Protein AF-A0A1B9MMT2-F1 (afdb_monomer_lite)

Sequence (146 aa):
MIKRFAYLIFINLLCLSFTSKADEITLESIPSTEGAGLICRKNKIEINIYGETYRGKITVIKNSNRYQVISNAEYYNVPIYYHDENIKSEVVFTVTKRYFIQNKKVVSAISSDPIDKEKAEEELSLISIALKEAHENKKCLSWNIQ

Radius of gyration: 20.59 Å; chains: 1; bounding box: 44×67×52 Å

Secondary structure (DSSP, 8-state):
--TTHHHHHHHHHHTT----PPEEEEESSS--SSEEEEEE-SSEEEEEEE-SSEEEEEEEEE-SSSEEEEEEEEEESS-TT-B-SS-B--EEEEEEEEEEEETTEEEEES---HHHHHHHHHHHHHHHHHHHHHHHTT--TT----

Foldseek 3Di:
DPVPVVVVVVVVVCVVDDPPQWFKDWDPPDDAQVTWMWTHDLFKIWIWGDHQFKTKIWMWGDDDQKIKIKIKMFGWPGGQCDDDPVDDTDGPDMDIWIFIAGPLATPDTPDPDPVNRVVVNVVSVVVVSNCVVCVVVVHNVSDDRD

Structure (mmCIF, N/CA/C/O backbone):
data_AF-A0A1B9MMT2-F1
#
_entry.id   AF-A0A1B9MMT2-F1
#
loop_
_atom_site.group_PDB
_atom_site.id
_atom_site.type_symbol
_atom_site.label_atom_id
_atom_site.label_alt_id
_atom_site.label_comp_id
_atom_site.label_asym_id
_atom_site.label_entity_id
_atom_site.label_seq_id
_atom_site.pdbx_PDB_ins_code
_atom_site.Cartn_x
_atom_site.Cartn_y
_atom_site.Cartn_z
_atom_site.occupancy
_atom_site.B_iso_or_equiv
_atom_site.auth_seq_id
_atom_site.auth_comp_id
_atom_site.auth_asym_id
_atom_si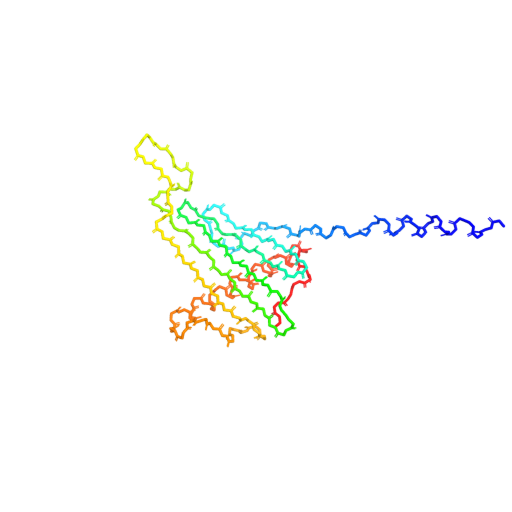te.auth_atom_id
_atom_site.pdbx_PDB_model_num
ATOM 1 N N . MET A 1 1 ? -29.290 46.914 22.574 1.00 44.19 1 MET A N 1
ATOM 2 C CA . MET A 1 1 ? -28.267 47.065 21.512 1.00 44.19 1 MET A CA 1
ATOM 3 C C . MET A 1 1 ? -27.160 45.992 21.532 1.00 44.19 1 MET A C 1
ATOM 5 O O . MET A 1 1 ? -26.263 46.066 20.713 1.00 44.19 1 MET A O 1
ATOM 9 N N . ILE A 1 2 ? -27.232 44.959 22.392 1.00 49.94 2 ILE A N 1
ATOM 10 C CA . ILE A 1 2 ? -26.156 43.951 22.566 1.00 49.94 2 ILE A CA 1
ATOM 11 C C . ILE A 1 2 ? -26.389 42.656 21.753 1.00 49.94 2 ILE A C 1
ATOM 13 O O . ILE A 1 2 ? -25.451 41.937 21.429 1.00 49.94 2 ILE A O 1
ATOM 17 N N . LYS A 1 3 ? -27.629 42.377 21.321 1.00 44.16 3 LYS A N 1
ATOM 18 C CA . LYS A 1 3 ? -27.978 41.115 20.635 1.00 44.16 3 LYS A CA 1
ATOM 19 C C . LYS A 1 3 ? -27.410 40.957 19.213 1.00 44.16 3 LYS A C 1
ATOM 21 O O . LYS A 1 3 ? -27.391 39.845 18.705 1.00 44.16 3 LYS A O 1
ATOM 26 N N . ARG A 1 4 ? -26.951 42.036 18.565 1.00 45.72 4 ARG A N 1
ATOM 27 C CA . ARG A 1 4 ? -26.455 41.990 17.173 1.00 45.72 4 ARG A CA 1
ATOM 28 C C . ARG A 1 4 ? -24.958 41.675 17.053 1.00 45.72 4 ARG A C 1
ATOM 30 O O . ARG A 1 4 ? -24.551 41.131 16.036 1.00 45.72 4 ARG A O 1
ATOM 37 N N . PHE A 1 5 ? -24.162 41.942 18.092 1.00 47.41 5 PHE A N 1
ATOM 38 C CA . PHE A 1 5 ? -22.718 41.668 18.076 1.00 47.41 5 PH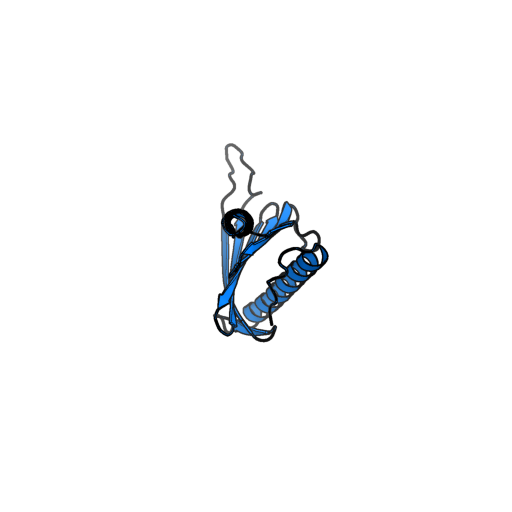E A CA 1
ATOM 39 C C . PHE A 1 5 ? -22.388 40.183 18.278 1.00 47.41 5 PHE A C 1
ATOM 41 O O . PHE A 1 5 ? -21.499 39.659 17.613 1.00 47.41 5 PHE A O 1
ATOM 48 N N . ALA A 1 6 ? -23.149 39.475 19.118 1.00 49.47 6 ALA A N 1
ATOM 49 C CA . ALA A 1 6 ? -22.940 38.040 19.342 1.00 49.47 6 ALA A CA 1
ATOM 50 C C . ALA A 1 6 ? -23.184 37.194 18.073 1.00 49.47 6 ALA A C 1
ATOM 52 O O . ALA A 1 6 ? -22.532 36.172 17.872 1.00 49.47 6 ALA A O 1
ATOM 53 N N . TYR A 1 7 ? -24.080 37.646 17.189 1.00 47.53 7 TYR A N 1
ATOM 54 C CA . TYR A 1 7 ? -24.431 36.938 15.955 1.00 47.53 7 TYR A CA 1
ATOM 55 C C . TYR A 1 7 ? -23.294 36.960 14.916 1.00 47.53 7 TYR A C 1
ATOM 57 O O . TYR A 1 7 ? -23.074 35.981 14.208 1.00 47.53 7 TYR A O 1
ATOM 65 N N . LEU A 1 8 ? -22.520 38.050 14.862 1.00 45.69 8 LEU A N 1
ATOM 66 C CA . LEU A 1 8 ? -21.408 38.215 13.915 1.00 45.69 8 LEU A CA 1
ATOM 67 C C . LEU A 1 8 ? -20.158 37.402 14.295 1.00 45.69 8 LEU A C 1
ATOM 69 O O . LEU A 1 8 ? -19.398 37.001 13.414 1.00 45.69 8 LEU A O 1
ATOM 73 N N . ILE A 1 9 ? -19.964 37.111 15.586 1.00 51.50 9 ILE A N 1
ATOM 74 C CA . ILE A 1 9 ? -18.870 36.246 16.061 1.00 51.50 9 ILE A CA 1
ATOM 75 C C . ILE A 1 9 ? -19.175 34.775 15.743 1.00 51.50 9 ILE A C 1
ATOM 77 O O . ILE A 1 9 ? -18.291 34.043 15.302 1.00 51.50 9 ILE A O 1
ATOM 81 N N . PHE A 1 10 ? -20.438 34.354 15.879 1.00 46.62 10 PHE A N 1
ATOM 82 C CA . PHE A 1 10 ? -20.851 32.984 15.557 1.00 46.62 10 PHE A CA 1
ATOM 83 C C . PHE A 1 10 ? -20.722 32.656 14.062 1.00 46.62 10 PHE A C 1
ATOM 85 O O . PHE A 1 10 ? -20.299 31.556 13.717 1.00 46.62 10 PHE A O 1
ATOM 92 N N . ILE A 1 11 ? -21.014 33.612 13.174 1.00 51.62 11 ILE A N 1
ATOM 93 C CA . ILE A 1 11 ? -20.879 33.410 11.721 1.00 51.62 11 ILE A CA 1
ATOM 94 C C . ILE A 1 11 ? -19.403 33.283 11.305 1.00 51.62 11 ILE A C 1
ATOM 96 O O . ILE A 1 11 ? -19.083 32.461 10.451 1.00 51.62 11 ILE A O 1
ATOM 100 N N . ASN A 1 12 ? -18.487 34.017 11.947 1.00 40.44 12 ASN A N 1
ATOM 101 C CA . ASN A 1 12 ? -17.054 33.906 11.647 1.00 40.44 12 ASN A CA 1
ATOM 102 C C . ASN A 1 12 ? -16.423 32.597 12.150 1.00 40.44 12 ASN A C 1
ATOM 104 O O . ASN A 1 12 ? -15.529 32.072 11.490 1.00 40.44 12 ASN A O 1
ATOM 108 N N . LEU A 1 13 ? -16.905 32.022 13.260 1.00 48.31 13 LEU A N 1
ATOM 109 C CA . LEU A 1 13 ? -16.442 30.700 13.706 1.00 48.31 13 LEU A CA 1
ATOM 110 C C . LEU A 1 13 ? -16.958 29.554 12.821 1.00 48.31 13 LEU A C 1
ATOM 112 O O . LEU A 1 13 ? -16.304 28.518 12.719 1.00 48.31 13 LEU A O 1
ATOM 116 N N . LEU A 1 14 ? -18.110 29.734 12.169 1.00 44.94 14 LEU A N 1
ATOM 117 C CA . LEU A 1 14 ? -18.712 28.723 11.298 1.00 44.94 14 LEU A CA 1
ATOM 118 C C . LEU A 1 14 ? -18.072 28.653 9.905 1.00 44.94 14 LEU A C 1
ATOM 120 O O . LEU A 1 14 ? -18.170 27.608 9.282 1.00 44.94 14 LEU A O 1
ATOM 124 N N . CYS A 1 15 ? -17.364 29.686 9.435 1.00 43.12 15 CYS A N 1
ATOM 125 C CA . CYS A 1 15 ? -16.722 29.685 8.110 1.00 43.12 15 CYS A CA 1
ATOM 126 C C . CYS A 1 15 ? -15.350 28.982 8.043 1.00 43.12 15 CYS A C 1
ATOM 128 O O . CYS A 1 15 ? -14.790 28.849 6.958 1.00 43.12 15 CYS A O 1
ATOM 130 N N . LEU A 1 16 ? -14.813 28.478 9.161 1.00 42.41 16 LEU A N 1
ATOM 131 C CA . LEU A 1 16 ? -13.644 27.577 9.158 1.00 42.41 16 LEU A CA 1
ATOM 132 C C . LEU A 1 16 ? -14.031 26.114 8.848 1.00 42.41 16 LEU A C 1
ATOM 134 O O . LEU A 1 16 ? -13.200 25.205 8.894 1.00 42.41 16 LEU A O 1
ATOM 138 N N . SER A 1 17 ? -15.304 25.875 8.522 1.00 39.66 17 SER A N 1
ATOM 139 C CA . SER A 1 17 ? -15.875 24.567 8.241 1.00 39.66 17 SER A CA 1
ATOM 140 C C . SER A 1 17 ? -15.408 23.979 6.902 1.00 39.66 17 SER A C 1
ATOM 142 O O . SER A 1 17 ? -15.938 24.285 5.838 1.00 39.66 17 SER A O 1
ATOM 144 N N . PHE A 1 18 ? -14.497 23.014 7.013 1.00 48.12 18 PHE A N 1
ATOM 145 C CA . PHE A 1 18 ? -14.578 21.726 6.320 1.00 48.12 18 PHE A CA 1
ATOM 146 C C . PHE A 1 18 ? -14.490 21.712 4.784 1.00 48.12 18 PHE A C 1
ATOM 148 O O . PHE A 1 18 ? -15.301 21.078 4.113 1.00 48.12 18 PHE A O 1
ATOM 155 N N . THR A 1 19 ? -13.378 22.179 4.224 1.00 43.50 19 THR A N 1
ATOM 156 C CA . THR A 1 19 ? -12.716 21.320 3.230 1.00 43.50 19 THR A CA 1
ATOM 157 C C . THR A 1 19 ? -11.757 20.429 4.000 1.00 43.50 19 THR A C 1
ATOM 159 O O . THR A 1 19 ? -10.683 20.879 4.392 1.00 43.50 19 THR A O 1
ATOM 162 N N . SER A 1 20 ? -12.165 19.188 4.279 1.00 53.50 20 SER A N 1
ATOM 163 C CA . SER A 1 20 ? -11.261 18.126 4.734 1.00 53.50 20 SER A CA 1
ATOM 164 C C . SER A 1 20 ? -10.191 17.942 3.657 1.00 53.50 20 SER A C 1
ATOM 166 O O . SER A 1 20 ? -10.347 17.097 2.775 1.00 53.50 20 SER A O 1
ATOM 168 N N . LYS A 1 21 ? -9.137 18.765 3.684 1.00 66.25 21 LYS A N 1
ATOM 169 C CA . LYS A 1 21 ? -7.942 18.533 2.879 1.00 66.25 21 LYS A CA 1
ATOM 170 C C . LYS A 1 21 ? -7.454 17.134 3.231 1.00 66.25 21 LYS A C 1
ATOM 172 O O . LYS A 1 21 ? -7.523 16.736 4.393 1.00 66.25 21 LYS A O 1
ATOM 177 N N . ALA A 1 22 ? -7.089 16.363 2.213 1.00 77.25 22 ALA A N 1
ATOM 178 C CA . ALA A 1 22 ? -6.471 15.079 2.473 1.00 77.25 22 ALA A CA 1
ATOM 179 C C . ALA A 1 22 ? -5.202 15.335 3.296 1.00 77.25 22 ALA A C 1
ATOM 181 O O . ALA A 1 22 ? -4.463 16.276 3.003 1.00 77.25 22 ALA A O 1
ATOM 182 N N . ASP A 1 23 ? -4.995 14.551 4.349 1.00 85.12 23 ASP A N 1
ATOM 183 C CA . ASP A 1 23 ? -3.703 14.547 5.023 1.00 85.12 23 ASP A CA 1
ATOM 184 C C . ASP A 1 23 ? -2.744 13.757 4.143 1.00 85.12 23 ASP A C 1
ATOM 186 O O . ASP A 1 23 ? -3.013 12.601 3.826 1.00 85.12 23 ASP A O 1
ATOM 190 N N . GLU A 1 24 ? -1.652 14.387 3.738 1.00 90.62 24 GLU A N 1
ATOM 191 C CA . GLU A 1 24 ? -0.606 13.761 2.937 1.00 90.62 24 GLU A CA 1
ATOM 192 C C . GLU A 1 24 ? 0.678 13.700 3.759 1.00 90.62 24 GLU A C 1
ATOM 194 O O . GLU A 1 24 ? 0.991 14.634 4.509 1.00 90.62 24 GLU A O 1
ATOM 199 N N . ILE A 1 25 ? 1.390 12.584 3.649 1.00 93.69 25 ILE A N 1
ATOM 200 C CA . ILE A 1 25 ? 2.659 12.349 4.330 1.00 93.69 25 ILE A CA 1
ATOM 201 C C . ILE A 1 25 ? 3.559 11.459 3.468 1.00 93.69 25 ILE A C 1
ATOM 203 O O . ILE A 1 25 ? 3.097 10.472 2.895 1.00 93.69 25 ILE A O 1
ATOM 207 N N . THR A 1 26 ? 4.839 11.811 3.381 1.00 94.25 26 THR A N 1
ATOM 208 C CA . THR A 1 26 ? 5.888 10.943 2.831 1.00 94.25 26 THR A CA 1
ATOM 209 C C . THR A 1 26 ? 6.257 9.894 3.872 1.00 94.25 26 THR A C 1
ATOM 211 O O . THR A 1 26 ? 6.441 10.240 5.033 1.00 94.25 26 THR A O 1
ATOM 214 N N . LEU A 1 27 ? 6.339 8.630 3.468 1.00 93.75 27 LEU A N 1
ATOM 215 C CA . LEU A 1 27 ? 6.646 7.512 4.354 1.00 93.75 27 LEU A CA 1
ATOM 216 C C . LEU A 1 27 ? 8.117 7.126 4.212 1.00 93.75 27 LEU A C 1
ATOM 218 O O . LEU A 1 27 ? 8.523 6.624 3.163 1.00 93.75 27 LEU A O 1
ATOM 222 N N . GLU A 1 28 ? 8.897 7.320 5.267 1.00 93.06 28 GLU A N 1
ATOM 223 C CA . GLU A 1 28 ? 10.312 6.941 5.323 1.00 93.06 28 GLU A CA 1
ATOM 224 C C . GLU A 1 28 ? 10.496 5.486 5.771 1.00 93.06 28 GLU A C 1
ATOM 226 O O . GLU A 1 28 ? 11.501 4.852 5.454 1.00 93.06 28 GLU A O 1
ATOM 231 N N . SER A 1 29 ? 9.515 4.923 6.484 1.00 90.12 29 SER A N 1
ATOM 232 C CA . SER A 1 29 ? 9.595 3.549 6.995 1.00 90.12 29 SER A CA 1
ATOM 233 C C . SER A 1 29 ? 9.274 2.467 5.958 1.00 90.12 29 SER A C 1
ATOM 235 O O . SER A 1 29 ? 9.538 1.288 6.208 1.00 90.12 29 SER A O 1
ATOM 237 N N . ILE A 1 30 ? 8.711 2.833 4.800 1.00 89.12 30 ILE A N 1
ATOM 238 C CA . ILE A 1 30 ? 8.407 1.883 3.724 1.00 89.12 30 ILE A CA 1
ATOM 239 C C . ILE A 1 30 ? 9.598 1.787 2.760 1.00 89.12 30 ILE A C 1
ATOM 241 O O . ILE A 1 30 ? 9.951 2.786 2.127 1.00 89.12 30 ILE A O 1
ATOM 245 N N . PRO A 1 31 ? 10.180 0.587 2.561 1.00 82.38 31 PRO A N 1
ATOM 246 C CA . PRO A 1 31 ? 11.280 0.402 1.623 1.00 82.38 31 PRO A CA 1
ATOM 247 C C . PRO A 1 31 ? 10.809 0.672 0.189 1.00 82.38 31 PRO A C 1
ATOM 249 O O . PRO A 1 31 ? 9.931 -0.011 -0.339 1.00 82.38 31 PRO A O 1
ATOM 252 N N . SER A 1 32 ? 11.392 1.689 -0.439 1.00 86.94 32 SER A N 1
ATOM 253 C CA . SER A 1 32 ? 11.093 2.125 -1.804 1.00 86.94 32 SER A CA 1
ATOM 254 C C . SER A 1 32 ? 12.313 2.844 -2.377 1.00 86.94 32 SER A C 1
ATOM 256 O O . SER A 1 32 ? 12.999 3.553 -1.644 1.00 86.94 32 SER A O 1
ATOM 258 N N . THR A 1 33 ? 12.627 2.639 -3.660 1.00 83.69 33 THR A N 1
ATOM 259 C CA . THR A 1 33 ? 13.806 3.287 -4.267 1.00 83.69 33 THR A CA 1
ATOM 260 C C . THR A 1 33 ? 13.526 4.740 -4.643 1.00 83.69 33 THR A C 1
ATOM 262 O O . THR A 1 33 ? 14.430 5.561 -4.577 1.00 83.69 33 THR A O 1
ATOM 265 N N . GLU A 1 34 ? 12.271 5.069 -4.968 1.00 89.62 34 GLU A N 1
ATOM 266 C CA . GLU A 1 34 ? 11.837 6.414 -5.384 1.00 89.62 34 GLU A CA 1
ATOM 267 C C . GLU A 1 34 ? 10.895 7.077 -4.360 1.00 89.62 34 GLU A C 1
ATOM 269 O O . GLU A 1 34 ? 10.376 8.172 -4.583 1.00 89.62 34 GLU A O 1
ATOM 274 N N . GLY A 1 35 ? 10.655 6.418 -3.224 1.00 92.19 35 GLY A N 1
ATOM 275 C CA . GLY A 1 35 ? 9.837 6.930 -2.130 1.00 92.19 35 GLY A CA 1
ATOM 276 C C . GLY A 1 35 ? 8.436 6.320 -2.032 1.00 92.19 35 GLY A C 1
ATOM 277 O O . GLY A 1 35 ? 7.925 5.638 -2.926 1.00 92.19 35 GLY A O 1
ATOM 278 N N . ALA A 1 36 ? 7.794 6.589 -0.899 1.00 96.38 36 ALA A N 1
ATOM 279 C CA . ALA A 1 36 ? 6.433 6.176 -0.607 1.00 96.38 36 ALA A CA 1
ATOM 280 C C . ALA A 1 36 ? 5.649 7.334 0.018 1.00 96.38 36 ALA A C 1
ATOM 282 O O . ALA A 1 36 ? 6.211 8.219 0.661 1.00 96.38 36 ALA A O 1
ATOM 283 N N . GLY A 1 37 ? 4.333 7.339 -0.168 1.00 96.31 37 GLY A N 1
ATOM 284 C CA . GLY A 1 37 ? 3.462 8.373 0.377 1.00 96.31 37 GLY A CA 1
ATOM 285 C C . GLY A 1 37 ? 2.103 7.826 0.779 1.00 96.31 37 GLY A C 1
ATOM 286 O O . GLY A 1 37 ? 1.557 6.940 0.122 1.00 96.31 37 GLY A O 1
ATOM 287 N N . LEU A 1 38 ? 1.541 8.383 1.845 1.00 96.75 38 LEU A N 1
ATOM 288 C CA . LEU A 1 38 ? 0.208 8.087 2.348 1.00 96.75 38 LEU A CA 1
ATOM 289 C C . LEU A 1 38 ? -0.687 9.313 2.190 1.00 96.75 38 LEU A C 1
ATOM 291 O O . LEU A 1 38 ? -0.341 10.419 2.597 1.00 96.75 38 LEU A O 1
ATOM 295 N N . ILE A 1 39 ? -1.873 9.085 1.635 1.00 96.00 39 ILE A N 1
ATOM 296 C CA . ILE A 1 39 ? -2.933 10.079 1.485 1.00 96.00 39 ILE A CA 1
ATOM 297 C C . ILE A 1 39 ? -4.142 9.602 2.280 1.00 96.00 39 ILE A C 1
ATOM 299 O O . ILE A 1 39 ? -4.728 8.565 1.966 1.00 96.00 39 ILE A O 1
ATOM 303 N N . CYS A 1 40 ? -4.569 10.380 3.267 1.00 93.75 40 CYS A N 1
ATOM 304 C CA . CYS A 1 40 ? -5.699 10.068 4.129 1.00 93.75 40 CYS A CA 1
ATOM 305 C C . CYS A 1 40 ? -6.887 10.983 3.862 1.00 93.75 40 CYS A C 1
ATOM 307 O O . CYS A 1 40 ? -6.803 12.208 3.908 1.00 93.75 40 CYS A O 1
ATOM 309 N N . ARG A 1 41 ? -8.043 10.366 3.627 1.00 92.62 41 ARG A N 1
ATOM 310 C CA . ARG A 1 41 ? -9.348 11.018 3.481 1.00 92.62 41 ARG A CA 1
ATOM 311 C C . ARG A 1 41 ? -10.318 10.416 4.487 1.00 92.62 41 ARG A C 1
ATOM 313 O O . ARG A 1 41 ? -10.067 9.351 5.032 1.00 92.62 41 ARG A O 1
ATOM 320 N N . LYS A 1 42 ? -11.477 11.039 4.700 1.00 88.94 42 LYS A N 1
ATOM 321 C CA . LYS A 1 42 ? -12.468 10.589 5.701 1.00 88.94 42 LYS A CA 1
ATOM 322 C C . LYS A 1 42 ? -12.841 9.094 5.621 1.00 88.94 42 LYS A C 1
ATOM 324 O O . LYS A 1 42 ? -13.091 8.476 6.648 1.00 88.94 42 LYS A O 1
ATOM 329 N N . ASN A 1 43 ? -12.923 8.525 4.419 1.00 91.62 43 ASN A N 1
ATOM 330 C CA . ASN A 1 43 ? -13.392 7.154 4.172 1.00 91.62 43 ASN A CA 1
ATOM 331 C C . ASN A 1 43 ? -12.426 6.295 3.341 1.00 91.62 43 ASN A C 1
ATOM 333 O O . ASN A 1 43 ? -12.743 5.144 3.041 1.00 91.62 43 ASN A O 1
ATOM 337 N N . LYS A 1 44 ? -11.270 6.842 2.960 1.00 94.50 44 LYS A N 1
ATOM 338 C CA . LYS A 1 44 ? -10.244 6.138 2.203 1.00 94.50 44 LYS A CA 1
ATOM 339 C C . LYS A 1 44 ? -8.836 6.555 2.631 1.00 94.50 44 LYS A C 1
ATOM 341 O O . LYS A 1 44 ? -8.608 7.749 2.818 1.00 94.50 44 LYS A O 1
ATOM 346 N N . ILE A 1 45 ? -7.904 5.609 2.675 1.00 96.00 45 ILE A N 1
ATOM 347 C CA . ILE A 1 45 ? -6.463 5.886 2.611 1.00 96.00 45 ILE A CA 1
ATOM 348 C C . ILE A 1 45 ? -5.869 5.299 1.334 1.00 96.00 45 ILE A C 1
ATOM 350 O O . ILE A 1 45 ? -6.357 4.289 0.822 1.00 96.00 45 ILE A O 1
ATOM 354 N N . GLU A 1 46 ? -4.828 5.939 0.822 1.00 97.50 46 GLU A N 1
ATOM 355 C CA . GLU A 1 46 ? -4.056 5.482 -0.330 1.00 97.50 46 GLU A CA 1
ATOM 356 C C . GLU A 1 46 ? -2.574 5.510 0.030 1.00 97.50 46 GLU A C 1
ATOM 358 O O . GLU A 1 46 ? -2.049 6.570 0.358 1.00 97.50 46 GLU A O 1
ATOM 363 N N . ILE A 1 47 ? -1.917 4.357 -0.033 1.00 97.38 47 ILE A N 1
ATOM 364 C CA . ILE A 1 47 ? -0.465 4.227 0.083 1.00 97.38 47 ILE A CA 1
ATOM 365 C C . ILE A 1 47 ? 0.065 4.040 -1.330 1.00 97.38 47 ILE A C 1
ATOM 367 O O . ILE A 1 47 ? -0.306 3.079 -2.005 1.00 97.38 47 ILE A O 1
ATOM 371 N N . ASN A 1 48 ? 0.905 4.962 -1.781 1.00 97.00 48 ASN A N 1
ATOM 372 C CA . ASN A 1 48 ? 1.594 4.878 -3.059 1.00 97.00 48 ASN A CA 1
ATOM 373 C C . ASN A 1 48 ? 3.061 4.547 -2.787 1.00 97.00 48 ASN A C 1
ATOM 375 O O . ASN A 1 48 ? 3.674 5.164 -1.919 1.00 97.00 48 ASN A O 1
ATOM 379 N N . ILE A 1 49 ? 3.601 3.572 -3.507 1.00 96.19 49 ILE A N 1
ATOM 380 C CA . ILE A 1 49 ? 4.976 3.090 -3.370 1.00 96.19 49 ILE A CA 1
ATOM 381 C C . ILE A 1 49 ? 5.614 3.178 -4.750 1.00 96.19 49 ILE A C 1
ATOM 383 O O . ILE A 1 49 ? 5.089 2.605 -5.708 1.00 96.19 49 ILE A O 1
ATOM 387 N N . TYR A 1 50 ? 6.730 3.887 -4.855 1.00 93.88 50 TYR A N 1
ATOM 388 C CA . TYR A 1 50 ? 7.417 4.123 -6.115 1.00 93.88 50 TYR A CA 1
ATOM 389 C C . TYR A 1 50 ? 8.792 3.462 -6.097 1.00 93.88 50 TYR A C 1
ATOM 391 O O . TYR A 1 50 ? 9.567 3.587 -5.148 1.00 93.88 50 TYR A O 1
ATOM 399 N N . GLY A 1 51 ? 9.093 2.739 -7.165 1.00 93.56 51 GLY A N 1
ATOM 400 C CA . GLY A 1 51 ? 10.429 2.265 -7.469 1.00 93.56 51 GLY A CA 1
ATOM 401 C C . GLY A 1 51 ? 10.803 2.600 -8.905 1.00 93.56 51 GLY A C 1
ATOM 402 O O . GLY A 1 51 ? 9.969 3.085 -9.670 1.00 93.56 51 GLY A O 1
ATOM 403 N N . GLU A 1 52 ? 12.043 2.303 -9.284 1.00 92.88 52 GLU A N 1
ATOM 404 C CA . GLU A 1 52 ? 12.549 2.627 -10.623 1.00 92.88 52 GLU A CA 1
ATOM 405 C C . GLU A 1 52 ? 11.687 1.993 -11.722 1.00 92.88 52 GLU A C 1
ATOM 407 O O . GLU A 1 52 ? 11.257 2.687 -12.636 1.00 92.88 52 GLU A O 1
ATOM 412 N N . THR A 1 53 ? 11.376 0.697 -11.602 1.00 94.06 53 THR A N 1
ATOM 413 C CA . THR A 1 53 ? 10.578 -0.101 -12.559 1.00 94.06 53 THR A CA 1
ATOM 414 C C . THR A 1 53 ? 9.250 -0.594 -11.971 1.00 94.06 53 THR A C 1
ATOM 416 O O . THR A 1 53 ? 8.602 -1.487 -12.523 1.00 94.06 53 THR A O 1
ATOM 419 N N . TYR A 1 54 ? 8.835 -0.037 -10.831 1.00 94.38 54 TYR A N 1
ATOM 420 C CA . TYR A 1 54 ? 7.706 -0.522 -10.038 1.00 94.38 54 TYR A CA 1
ATOM 421 C C . TYR A 1 54 ? 6.820 0.629 -9.557 1.00 94.38 54 TYR A C 1
ATOM 423 O O . TYR A 1 54 ? 7.308 1.623 -9.020 1.00 94.38 54 TYR A O 1
ATOM 431 N N . ARG A 1 55 ? 5.500 0.474 -9.679 1.00 95.88 55 ARG A N 1
ATOM 432 C CA . ARG A 1 55 ? 4.523 1.387 -9.074 1.00 95.88 55 ARG A CA 1
ATOM 433 C C . ARG A 1 55 ? 3.451 0.601 -8.335 1.00 95.88 55 ARG A C 1
ATOM 435 O O . ARG A 1 55 ? 2.644 -0.091 -8.947 1.00 95.88 55 ARG A O 1
ATOM 442 N N . GLY A 1 56 ? 3.423 0.747 -7.017 1.00 95.94 56 GLY A N 1
ATOM 443 C CA . GLY A 1 56 ? 2.431 0.143 -6.137 1.00 95.94 56 GLY A CA 1
ATOM 444 C C . GLY A 1 56 ? 1.418 1.163 -5.628 1.00 95.94 56 GLY A C 1
ATOM 445 O O . GLY A 1 56 ? 1.774 2.282 -5.260 1.00 95.94 56 GLY A O 1
ATOM 446 N N . LYS A 1 57 ? 0.151 0.762 -5.549 1.00 97.38 57 LYS A N 1
ATOM 447 C CA . LYS A 1 57 ? -0.918 1.520 -4.902 1.00 97.38 57 LYS A CA 1
ATOM 448 C C . LYS A 1 57 ? -1.811 0.602 -4.080 1.00 97.38 57 LYS A C 1
ATOM 450 O O . LYS A 1 57 ? -2.555 -0.205 -4.636 1.00 97.38 57 LYS A O 1
ATOM 455 N N . ILE A 1 58 ? -1.821 0.804 -2.767 1.00 97.38 58 ILE A N 1
ATOM 456 C CA . ILE A 1 58 ? -2.721 0.129 -1.829 1.00 97.38 58 ILE A CA 1
ATOM 457 C C . ILE A 1 58 ? -3.795 1.124 -1.401 1.00 97.38 58 ILE A C 1
ATOM 459 O O . ILE A 1 58 ? -3.512 2.166 -0.818 1.00 97.38 58 ILE A O 1
ATOM 463 N N . THR A 1 59 ? -5.052 0.817 -1.697 1.00 97.44 59 THR A N 1
ATOM 464 C CA . THR A 1 59 ? -6.207 1.639 -1.329 1.00 97.44 59 THR A CA 1
ATOM 465 C C . THR A 1 59 ? -7.040 0.913 -0.288 1.00 97.44 59 THR A C 1
ATOM 467 O O . THR A 1 59 ? -7.564 -0.162 -0.572 1.00 97.44 59 THR A O 1
ATOM 470 N N . VAL A 1 60 ? -7.222 1.515 0.887 1.00 96.69 60 VAL A N 1
ATOM 471 C CA . VAL A 1 60 ? -8.084 0.975 1.947 1.00 96.69 60 VAL A CA 1
ATOM 472 C C . VAL A 1 60 ? -9.321 1.853 2.079 1.00 96.69 60 VAL A C 1
ATOM 474 O O . VAL A 1 60 ? -9.222 3.056 2.308 1.00 96.69 60 VAL A O 1
ATOM 477 N N . ILE A 1 61 ? -10.498 1.255 1.933 1.00 95.62 61 ILE A N 1
ATOM 478 C CA . ILE A 1 61 ? -11.800 1.926 1.957 1.00 95.62 61 ILE A CA 1
ATOM 479 C C . ILE A 1 61 ? -12.564 1.457 3.190 1.00 95.62 61 ILE A C 1
ATOM 481 O O . ILE A 1 61 ? -12.736 0.255 3.409 1.00 95.62 61 ILE A O 1
ATOM 485 N N . LYS A 1 62 ? -13.045 2.407 3.991 1.00 91.56 62 LYS A N 1
ATOM 486 C CA . LYS A 1 62 ? -13.863 2.122 5.171 1.00 91.56 62 LYS A CA 1
ATOM 487 C C . LYS A 1 62 ? -15.288 1.772 4.742 1.00 91.56 62 LYS A C 1
ATOM 489 O O . LYS A 1 62 ? -15.982 2.619 4.186 1.00 91.56 62 LYS A O 1
ATOM 494 N N . ASN A 1 63 ? -15.723 0.549 5.036 1.00 87.06 63 ASN A N 1
ATOM 495 C CA . ASN A 1 63 ? -17.127 0.137 4.980 1.00 87.06 63 ASN A CA 1
ATOM 496 C C . ASN A 1 63 ? -17.696 0.053 6.409 1.00 87.06 63 ASN A C 1
ATOM 498 O O . ASN A 1 63 ? -16.963 0.218 7.382 1.00 87.06 63 ASN A O 1
ATOM 502 N N . SER A 1 64 ? -19.004 -0.183 6.548 1.00 80.38 64 SER A N 1
ATOM 503 C CA . SER A 1 64 ? -19.714 -0.144 7.840 1.00 80.38 64 SER A CA 1
ATOM 504 C C . SER A 1 64 ? -19.059 -0.993 8.936 1.00 80.38 64 SER A C 1
ATOM 506 O O . SER A 1 64 ? -18.835 -0.487 10.030 1.00 80.38 64 SER A O 1
ATOM 508 N N . ASN A 1 65 ? -18.701 -2.244 8.627 1.00 84.81 65 ASN A N 1
ATOM 509 C CA . ASN A 1 65 ? -18.200 -3.214 9.615 1.00 84.81 65 ASN A CA 1
ATOM 510 C C . ASN A 1 65 ? -16.838 -3.832 9.247 1.00 84.81 65 ASN A C 1
ATOM 512 O O . ASN A 1 65 ? -16.384 -4.767 9.901 1.00 84.81 65 ASN A O 1
ATOM 516 N N . ARG A 1 66 ? -16.220 -3.375 8.154 1.00 89.25 66 ARG A N 1
ATOM 517 C CA . ARG A 1 66 ? -14.957 -3.909 7.626 1.00 89.25 66 ARG A CA 1
ATOM 518 C C . ARG A 1 66 ? -14.261 -2.879 6.750 1.00 89.25 66 ARG A C 1
ATOM 520 O O . ARG A 1 66 ? -14.887 -1.932 6.280 1.00 89.25 66 ARG A O 1
ATOM 527 N N . TYR A 1 67 ? -12.998 -3.117 6.451 1.00 9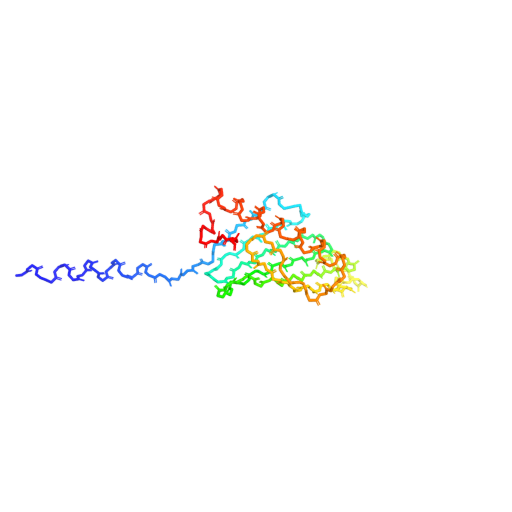3.69 67 TYR A N 1
ATOM 528 C CA . TYR A 1 67 ? -12.234 -2.350 5.479 1.00 93.69 67 TYR A CA 1
ATOM 529 C C . TYR A 1 67 ? -12.059 -3.182 4.220 1.00 93.69 67 TYR A C 1
ATOM 531 O O . TYR A 1 67 ? -11.773 -4.373 4.295 1.00 93.69 67 TYR A O 1
ATOM 539 N N . GLN A 1 68 ? -12.256 -2.572 3.061 1.00 94.19 68 GLN A N 1
ATOM 540 C CA . GLN A 1 68 ? -11.915 -3.186 1.785 1.00 94.19 68 GLN A CA 1
ATOM 541 C C . GLN A 1 68 ? -10.549 -2.678 1.354 1.00 94.19 68 GLN A C 1
ATOM 543 O O . GLN A 1 68 ? -10.341 -1.467 1.316 1.00 94.19 68 GLN A O 1
ATOM 548 N N .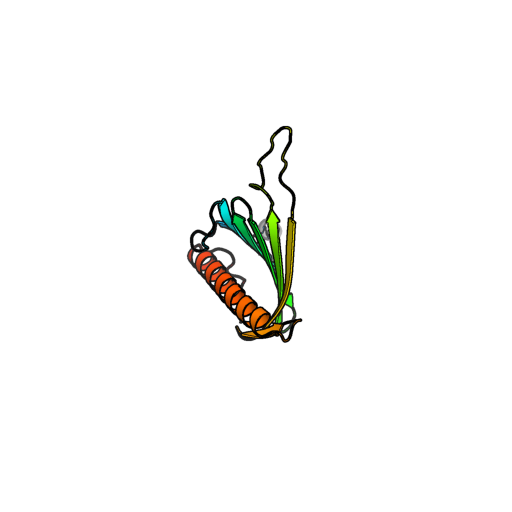 VAL A 1 69 ? -9.658 -3.585 0.978 1.00 95.38 69 VAL A N 1
ATOM 549 C CA . VAL A 1 69 ? -8.363 -3.244 0.401 1.00 95.38 69 VAL A CA 1
ATOM 550 C C . VAL A 1 69 ? -8.350 -3.597 -1.073 1.00 95.38 69 VAL A C 1
ATOM 552 O O . VAL A 1 69 ? -8.824 -4.662 -1.473 1.00 95.38 69 VAL A O 1
ATOM 555 N N . ILE A 1 70 ? -7.833 -2.681 -1.881 1.00 94.75 70 ILE A N 1
ATOM 556 C CA . ILE A 1 70 ? -7.543 -2.874 -3.297 1.00 94.75 70 ILE A CA 1
ATOM 557 C C . ILE A 1 70 ? -6.074 -2.515 -3.488 1.00 94.75 70 ILE A C 1
ATOM 559 O O . ILE A 1 70 ? -5.703 -1.358 -3.301 1.00 94.75 70 ILE A O 1
ATOM 563 N N . SER A 1 71 ? -5.262 -3.498 -3.848 1.00 94.50 71 SE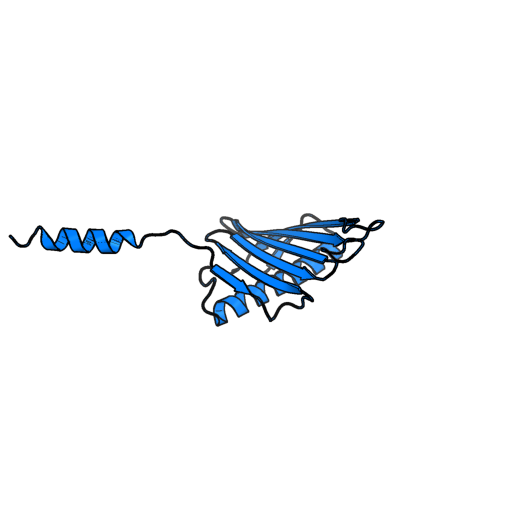R A N 1
ATOM 564 C CA . SER A 1 71 ? -3.836 -3.325 -4.113 1.00 94.50 71 SER A CA 1
ATOM 565 C C . SER A 1 71 ? -3.587 -3.515 -5.600 1.00 94.50 71 SER A C 1
ATOM 567 O O . SER A 1 71 ? -4.045 -4.501 -6.177 1.00 94.50 71 SER A O 1
ATOM 569 N N . ASN A 1 72 ? -2.922 -2.551 -6.225 1.00 95.12 72 ASN A N 1
ATOM 570 C CA . ASN A 1 72 ? -2.495 -2.612 -7.615 1.00 95.12 72 ASN A CA 1
ATOM 571 C C . ASN A 1 72 ? -0.988 -2.400 -7.673 1.00 95.12 72 ASN A C 1
ATOM 573 O O . ASN A 1 72 ? -0.489 -1.427 -7.112 1.00 95.12 72 ASN A O 1
ATOM 577 N N . ALA A 1 73 ? -0.284 -3.282 -8.366 1.00 94.50 73 ALA A N 1
ATOM 578 C CA . ALA A 1 73 ? 1.138 -3.158 -8.635 1.00 94.50 73 ALA A CA 1
ATOM 579 C C . ALA A 1 73 ? 1.379 -3.247 -10.140 1.00 94.50 73 ALA A C 1
ATOM 581 O O . ALA A 1 73 ? 0.955 -4.209 -10.780 1.00 94.50 73 ALA A O 1
ATOM 582 N N . GLU A 1 74 ? 2.054 -2.247 -10.689 1.00 96.25 74 GLU A N 1
ATOM 583 C CA . GLU A 1 74 ? 2.496 -2.183 -12.078 1.00 96.25 74 GLU A CA 1
ATOM 584 C C . GLU A 1 74 ? 4.007 -2.407 -12.136 1.00 96.25 74 GLU A C 1
ATOM 586 O O . GLU A 1 74 ? 4.762 -1.808 -11.364 1.00 96.25 74 GLU A O 1
ATOM 591 N N . TYR A 1 75 ? 4.436 -3.246 -13.075 1.00 95.75 75 TYR A N 1
ATOM 592 C CA . TYR A 1 75 ? 5.839 -3.521 -13.360 1.00 95.75 75 TYR A CA 1
ATOM 593 C C . TYR A 1 75 ? 6.147 -3.100 -14.786 1.00 95.75 75 TYR A C 1
ATOM 595 O O . TYR A 1 75 ? 5.383 -3.398 -15.710 1.00 95.75 75 TYR A O 1
ATOM 603 N N . TYR A 1 76 ? 7.273 -2.421 -14.947 1.00 95.31 76 TYR A N 1
ATOM 604 C CA . TYR A 1 76 ? 7.676 -1.794 -16.193 1.00 95.31 76 TYR A CA 1
ATOM 605 C C . TYR A 1 76 ? 8.897 -2.512 -16.779 1.00 95.31 76 TYR A C 1
ATOM 607 O O . TYR A 1 76 ? 9.738 -3.029 -16.042 1.00 95.31 76 TYR A O 1
ATOM 615 N N . ASN A 1 77 ? 8.988 -2.570 -18.109 1.00 93.69 77 ASN A N 1
ATOM 616 C CA . ASN A 1 77 ? 10.131 -3.157 -18.828 1.00 93.69 77 ASN A CA 1
ATOM 617 C C . ASN A 1 77 ? 11.453 -2.402 -18.595 1.00 93.69 77 ASN A C 1
ATOM 619 O O . ASN A 1 77 ? 12.521 -3.006 -18.662 1.00 93.69 77 ASN A O 1
ATOM 623 N N . VAL A 1 78 ? 11.376 -1.094 -18.350 1.00 94.06 78 VAL A N 1
ATOM 624 C CA . VAL A 1 78 ? 12.488 -0.173 -18.067 1.00 94.06 78 VAL A CA 1
ATOM 625 C C . VAL A 1 78 ? 12.045 0.855 -17.019 1.00 94.06 78 VAL A C 1
ATOM 627 O O . VAL A 1 78 ? 10.860 0.873 -16.669 1.00 94.06 78 VAL A O 1
ATOM 630 N N . PRO A 1 79 ? 12.946 1.700 -16.477 1.00 93.94 79 PRO A N 1
ATOM 631 C CA . PRO A 1 79 ? 12.549 2.684 -15.480 1.00 93.94 79 PRO A CA 1
ATOM 632 C C . PRO A 1 79 ? 11.400 3.586 -15.951 1.00 93.94 79 PRO A C 1
ATOM 634 O O . PRO A 1 79 ? 11.331 3.943 -17.126 1.00 93.94 79 PRO A O 1
ATOM 637 N N . ILE A 1 80 ? 10.506 3.978 -15.037 1.00 84.75 80 ILE A N 1
ATOM 638 C CA . ILE A 1 80 ? 9.176 4.545 -15.339 1.00 84.75 80 ILE A CA 1
ATOM 639 C C . ILE A 1 80 ? 9.230 5.846 -16.166 1.00 84.75 80 ILE A C 1
ATOM 641 O O . ILE A 1 80 ? 8.256 6.183 -16.840 1.00 84.75 80 ILE A O 1
ATOM 645 N N . TYR A 1 81 ? 10.376 6.526 -16.198 1.00 82.00 81 TYR A N 1
ATOM 646 C CA . TYR A 1 81 ? 10.619 7.747 -16.976 1.00 82.00 81 TYR A CA 1
ATOM 647 C C . TYR A 1 81 ? 11.718 7.599 -18.036 1.00 82.00 81 TYR A C 1
ATOM 649 O O . TYR A 1 81 ? 12.136 8.589 -18.633 1.00 82.00 81 TYR A O 1
ATOM 657 N N . TYR A 1 82 ? 12.202 6.379 -18.271 1.00 85.62 82 TYR A N 1
ATOM 658 C CA . TYR A 1 82 ? 13.201 6.114 -19.294 1.00 85.62 82 TYR A CA 1
ATOM 659 C C . TYR A 1 82 ? 12.588 6.257 -20.688 1.00 85.62 82 TYR A C 1
ATOM 661 O O . TYR A 1 82 ? 11.551 5.660 -21.006 1.00 85.62 82 TYR A O 1
ATOM 669 N N . HIS A 1 83 ? 13.259 7.044 -21.523 1.00 80.62 83 HIS A N 1
ATOM 670 C CA . HIS A 1 83 ? 12.897 7.235 -22.914 1.00 80.62 83 HIS A CA 1
ATOM 671 C C . HIS A 1 83 ? 14.158 7.353 -23.768 1.00 80.62 83 HIS A C 1
ATOM 673 O O . HIS A 1 83 ? 14.989 8.228 -23.532 1.00 80.62 83 HIS A O 1
ATOM 679 N N . ASP A 1 84 ? 14.268 6.468 -24.751 1.00 86.50 84 ASP A N 1
ATOM 680 C CA . ASP A 1 84 ? 15.251 6.491 -25.831 1.00 86.50 84 ASP A CA 1
ATOM 681 C C . ASP A 1 84 ? 14.517 6.238 -27.163 1.00 86.50 84 ASP A C 1
ATOM 683 O O . ASP A 1 84 ? 13.366 5.792 -27.169 1.00 86.50 84 ASP A O 1
ATOM 687 N N . GLU A 1 85 ? 15.165 6.495 -28.299 1.00 81.50 85 GLU A N 1
ATOM 688 C CA . GLU A 1 85 ? 14.581 6.393 -29.644 1.00 81.50 85 GLU A CA 1
ATOM 689 C C . GLU A 1 85 ? 13.944 5.019 -29.925 1.00 81.50 85 GLU A C 1
ATOM 691 O O . GLU A 1 85 ? 12.963 4.931 -30.662 1.00 81.50 85 GLU A O 1
ATOM 696 N N . ASN A 1 86 ? 14.459 3.950 -29.303 1.00 85.06 86 ASN A N 1
ATOM 697 C CA . ASN A 1 86 ? 14.023 2.567 -29.537 1.00 85.06 86 ASN A CA 1
ATOM 698 C C . ASN A 1 86 ? 13.318 1.908 -28.342 1.00 85.06 86 ASN A C 1
ATOM 700 O O . ASN A 1 86 ? 12.746 0.827 -28.491 1.00 85.06 86 ASN A O 1
ATOM 704 N N . ILE A 1 87 ? 13.382 2.506 -27.149 1.00 84.31 87 ILE A N 1
ATOM 705 C CA . ILE A 1 87 ? 12.892 1.892 -25.912 1.00 84.31 87 ILE A CA 1
ATOM 706 C C . ILE A 1 87 ? 12.140 2.938 -25.098 1.00 84.31 87 ILE A C 1
ATOM 708 O O . ILE A 1 87 ? 12.662 3.996 -24.751 1.00 84.31 87 ILE A O 1
ATOM 712 N N . LYS A 1 88 ? 10.901 2.608 -24.742 1.00 89.81 88 LYS A N 1
ATOM 713 C CA . LYS A 1 88 ? 10.071 3.414 -23.852 1.00 89.81 88 LYS A CA 1
ATOM 714 C C . LYS A 1 88 ? 9.558 2.556 -22.703 1.00 89.81 88 LYS A C 1
ATOM 716 O O . LYS A 1 88 ? 9.363 1.348 -22.851 1.00 89.81 88 LYS A O 1
ATOM 721 N N . SER A 1 89 ? 9.333 3.222 -21.581 1.00 91.69 89 SER A N 1
ATOM 722 C CA . SER A 1 89 ? 8.668 2.658 -20.414 1.00 91.69 89 SER A CA 1
ATOM 723 C C . SER A 1 89 ? 7.246 2.203 -20.752 1.00 91.69 89 SER A C 1
ATOM 725 O O . SER A 1 89 ? 6.394 3.004 -21.143 1.00 91.69 89 SER A O 1
ATOM 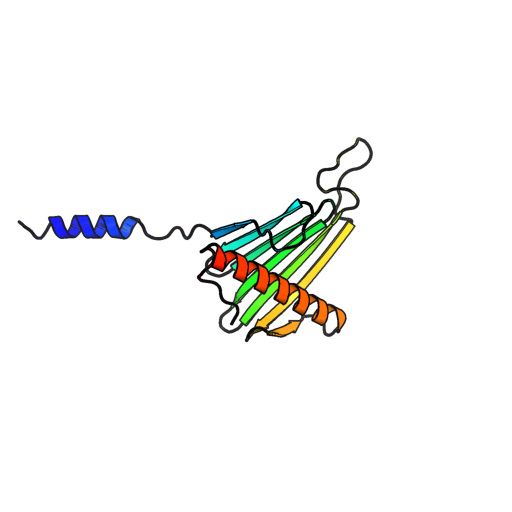727 N N . GLU A 1 90 ? 6.997 0.905 -20.606 1.00 92.50 90 GLU A N 1
ATOM 728 C CA . GLU A 1 90 ? 5.697 0.265 -20.781 1.00 92.50 90 GLU A CA 1
ATOM 729 C C . GLU A 1 90 ? 5.424 -0.698 -19.626 1.00 92.50 90 GLU A C 1
ATOM 731 O O . GLU A 1 90 ? 6.316 -1.406 -19.151 1.00 92.50 90 GLU A O 1
ATOM 736 N N . VAL A 1 91 ? 4.162 -0.753 -19.197 1.00 93.94 91 VAL A N 1
ATOM 737 C CA . VAL A 1 91 ? 3.706 -1.739 -18.215 1.00 93.94 91 VAL A CA 1
ATOM 738 C C . VAL A 1 91 ? 3.705 -3.113 -18.876 1.00 93.94 91 VAL A C 1
ATOM 740 O O . VAL A 1 91 ? 2.943 -3.357 -19.810 1.00 93.94 91 VAL A O 1
ATOM 743 N N . VAL A 1 92 ? 4.535 -4.022 -18.373 1.00 95.81 92 VAL A N 1
ATOM 744 C CA . VAL A 1 92 ? 4.609 -5.411 -18.853 1.00 95.81 92 VAL A CA 1
ATOM 745 C C . VAL A 1 92 ? 3.760 -6.361 -18.027 1.00 95.81 92 VAL A C 1
ATOM 747 O O . VAL A 1 92 ? 3.388 -7.435 -18.496 1.00 95.81 92 VAL A O 1
ATOM 750 N N . PHE A 1 93 ? 3.458 -5.987 -16.785 1.00 93.44 93 PHE A N 1
ATOM 751 C CA . PHE A 1 93 ? 2.716 -6.836 -15.869 1.00 93.44 93 PHE A CA 1
ATOM 752 C C . PHE A 1 93 ? 1.967 -6.002 -14.831 1.00 93.44 93 PHE A C 1
ATOM 754 O O . PHE A 1 93 ? 2.496 -5.025 -14.296 1.00 93.44 93 PHE A O 1
ATOM 761 N N . THR A 1 94 ? 0.735 -6.407 -14.524 1.00 92.44 94 THR A N 1
ATOM 762 C CA . THR A 1 94 ? -0.089 -5.781 -13.487 1.00 92.44 94 THR A CA 1
ATOM 763 C C . THR A 1 94 ? -0.653 -6.845 -12.563 1.00 92.44 94 THR A C 1
ATOM 765 O O . THR A 1 94 ? -1.245 -7.825 -13.014 1.00 92.44 94 THR A O 1
ATOM 768 N N . VAL A 1 95 ? -0.510 -6.627 -11.258 1.00 90.56 95 VAL A N 1
ATOM 769 C CA . VAL A 1 95 ? -1.126 -7.457 -10.221 1.00 90.56 95 VAL A CA 1
ATOM 770 C C . VAL A 1 95 ? -2.192 -6.639 -9.521 1.00 90.56 95 VAL A C 1
ATOM 772 O O . VAL A 1 95 ? -1.889 -5.609 -8.925 1.00 90.56 95 VAL A O 1
ATOM 775 N N . THR A 1 96 ? -3.428 -7.131 -9.540 1.00 90.69 96 THR A N 1
ATOM 776 C CA . THR A 1 96 ? -4.536 -6.547 -8.782 1.00 90.69 96 THR A CA 1
ATOM 777 C C . THR A 1 96 ? -5.021 -7.538 -7.740 1.00 90.69 96 THR A C 1
ATOM 779 O O . THR A 1 96 ? -5.428 -8.651 -8.067 1.00 90.69 96 THR A O 1
ATOM 782 N N . LYS A 1 97 ? -5.043 -7.111 -6.479 1.00 89.12 97 LYS A N 1
ATOM 783 C CA . LYS A 1 97 ? -5.592 -7.879 -5.361 1.00 89.12 97 LYS A CA 1
ATOM 784 C C . LYS A 1 97 ? -6.739 -7.123 -4.721 1.00 89.12 97 LYS A C 1
ATOM 786 O O . LYS A 1 97 ? -6.747 -5.892 -4.649 1.00 89.12 97 LYS A O 1
ATOM 791 N N . ARG A 1 98 ? -7.701 -7.876 -4.196 1.00 91.88 98 ARG A N 1
ATOM 792 C CA . ARG A 1 98 ? -8.749 -7.334 -3.335 1.00 91.88 98 ARG A CA 1
ATOM 793 C C . ARG A 1 98 ? -9.025 -8.293 -2.187 1.00 91.88 98 ARG A C 1
ATOM 795 O O . ARG A 1 98 ? -9.186 -9.495 -2.389 1.00 91.88 98 ARG A O 1
ATOM 802 N N . TYR A 1 99 ? -9.086 -7.733 -0.990 1.00 92.19 99 TYR A N 1
ATOM 803 C CA . TYR A 1 99 ? -9.362 -8.456 0.245 1.00 92.19 99 TYR A CA 1
ATOM 804 C C . TYR A 1 99 ? -10.040 -7.534 1.256 1.00 92.19 99 TYR A C 1
ATOM 806 O O . TYR A 1 99 ? -10.220 -6.337 1.015 1.00 92.19 99 TYR A O 1
ATOM 814 N N . PHE A 1 100 ? -10.463 -8.101 2.378 1.00 92.31 100 PHE A N 1
ATOM 815 C CA . PHE A 1 100 ? -11.131 -7.376 3.446 1.00 92.31 100 PHE A CA 1
ATOM 816 C C . PHE A 1 100 ? -10.408 -7.566 4.773 1.00 92.31 100 PHE A C 1
ATOM 818 O O . PHE A 1 100 ? -10.018 -8.683 5.114 1.00 92.31 100 PHE A O 1
ATOM 825 N N . ILE A 1 101 ? -10.301 -6.478 5.533 1.00 92.56 101 ILE A N 1
ATOM 826 C CA . ILE A 1 101 ? -9.761 -6.459 6.891 1.00 92.56 101 ILE A CA 1
ATOM 827 C C . ILE A 1 101 ? -10.901 -6.205 7.876 1.00 92.56 101 ILE A C 1
ATOM 829 O O . ILE A 1 101 ? -11.751 -5.340 7.654 1.00 92.56 101 ILE A O 1
ATOM 833 N N . GLN A 1 102 ? -10.899 -6.932 8.982 1.00 91.31 102 GLN A N 1
ATOM 834 C CA . GLN A 1 102 ? -11.764 -6.690 10.130 1.00 91.31 102 GLN A CA 1
ATOM 835 C C . GLN A 1 102 ? -11.016 -7.128 11.389 1.00 91.31 102 GLN A C 1
ATOM 837 O O . GLN A 1 102 ? -10.390 -8.188 11.376 1.00 91.31 102 GLN A O 1
ATOM 842 N N . ASN A 1 103 ? -11.077 -6.356 12.478 1.00 88.44 103 ASN A N 1
ATOM 843 C CA . ASN A 1 103 ? -10.418 -6.731 13.738 1.00 88.44 103 ASN A CA 1
ATOM 844 C C . ASN A 1 103 ? -8.897 -6.959 13.564 1.00 88.44 103 ASN A C 1
ATOM 846 O O . ASN A 1 103 ? -8.350 -7.921 14.102 1.00 88.44 103 ASN A O 1
ATOM 850 N N . LYS A 1 104 ? -8.233 -6.105 12.766 1.00 88.44 104 LYS A N 1
ATOM 851 C CA . LYS A 1 104 ? -6.808 -6.174 12.377 1.00 88.44 104 LYS A CA 1
ATOM 852 C C . LYS A 1 104 ? -6.395 -7.492 11.722 1.00 88.44 104 LYS A C 1
ATOM 854 O O . LYS A 1 104 ? -5.244 -7.899 11.836 1.00 88.44 104 LYS A O 1
ATOM 859 N N . LYS A 1 105 ? -7.329 -8.184 11.073 1.00 89.81 105 LYS A N 1
ATOM 860 C CA . LYS A 1 105 ? -7.082 -9.469 10.413 1.00 89.81 105 LYS A CA 1
ATOM 861 C C . LYS A 1 105 ? -7.674 -9.484 9.020 1.00 89.81 105 LYS A C 1
ATOM 863 O O . LYS A 1 105 ? -8.749 -8.921 8.796 1.00 89.81 105 LYS A O 1
ATOM 868 N N . VAL A 1 106 ? -7.011 -10.176 8.102 1.00 89.31 106 VAL A N 1
ATOM 869 C CA . VAL A 1 106 ? -7.575 -10.469 6.785 1.00 89.31 106 VAL A CA 1
ATOM 870 C C . VAL A 1 106 ? -8.695 -11.501 6.960 1.00 89.31 106 VAL A C 1
ATOM 872 O O . VAL A 1 106 ? -8.458 -12.630 7.383 1.00 89.31 106 VAL A O 1
ATOM 875 N N . VAL A 1 107 ? -9.940 -11.113 6.668 1.00 86.00 107 VAL A N 1
ATOM 876 C CA . VAL A 1 107 ? -11.132 -11.969 6.864 1.00 86.00 107 VAL A CA 1
ATOM 877 C C . VAL A 1 107 ? -11.671 -12.578 5.574 1.00 86.00 107 VAL A C 1
ATOM 879 O O . VAL A 1 107 ? -12.439 -13.532 5.614 1.00 86.00 107 VAL A O 1
ATOM 882 N N . SER A 1 108 ? -11.293 -12.036 4.419 1.00 76.44 108 SER A N 1
ATOM 883 C CA . SER A 1 108 ? -11.557 -12.664 3.120 1.00 76.44 108 SER A CA 1
ATOM 884 C C . SER A 1 108 ? -10.611 -12.095 2.073 1.00 76.44 108 SER A C 1
ATOM 886 O O . SER A 1 108 ? -10.564 -10.881 1.883 1.00 76.44 108 SER A O 1
ATOM 888 N N . ALA A 1 109 ? -9.871 -12.967 1.397 1.00 66.44 109 ALA A N 1
ATOM 889 C CA . ALA A 1 109 ? -9.230 -12.667 0.124 1.00 66.44 109 ALA A CA 1
ATOM 890 C C . ALA A 1 109 ? -10.120 -13.228 -0.993 1.00 66.44 109 ALA A C 1
ATOM 892 O O . ALA A 1 109 ? -10.828 -14.211 -0.781 1.00 66.44 109 ALA A O 1
ATOM 893 N N . ILE A 1 110 ? -10.140 -12.590 -2.167 1.00 62.78 110 ILE A N 1
ATOM 894 C CA . ILE A 1 110 ? -10.908 -13.114 -3.315 1.00 62.78 110 ILE A CA 1
ATOM 895 C C . ILE A 1 110 ? -10.368 -14.474 -3.777 1.00 62.78 110 ILE A C 1
ATOM 897 O O . ILE A 1 110 ? -11.123 -15.283 -4.305 1.00 62.78 110 ILE A O 1
ATOM 901 N N . SER A 1 111 ? -9.081 -14.725 -3.544 1.00 62.62 111 SER A N 1
ATOM 902 C CA . SER A 1 111 ? -8.417 -15.986 -3.835 1.00 62.62 111 SER A CA 1
ATOM 903 C C . SER A 1 111 ? -8.252 -16.814 -2.562 1.00 62.62 111 SER A C 1
ATOM 905 O O . SER A 1 111 ? -7.900 -16.285 -1.507 1.00 62.62 111 SER A O 1
ATOM 907 N N . SER A 1 112 ? -8.515 -18.116 -2.663 1.00 59.84 112 SER A N 1
ATOM 908 C CA . SER A 1 112 ? -8.240 -19.099 -1.609 1.00 59.84 112 SER A CA 1
ATOM 909 C C . SER A 1 112 ? -6.797 -19.616 -1.637 1.00 59.84 112 SER A C 1
ATOM 911 O O . SER A 1 112 ? -6.459 -20.485 -0.835 1.00 59.84 112 SER A O 1
ATOM 913 N N . ASP A 1 113 ? -5.968 -19.126 -2.564 1.00 70.00 113 ASP A N 1
ATOM 914 C CA . ASP A 1 113 ? -4.557 -19.489 -2.664 1.00 70.00 113 ASP A CA 1
ATOM 915 C C . ASP A 1 113 ? -3.793 -19.016 -1.406 1.00 70.00 113 ASP A C 1
ATOM 917 O O . ASP A 1 113 ? -3.863 -17.831 -1.051 1.00 70.00 113 ASP A O 1
ATOM 921 N N . PRO A 1 114 ? -3.063 -19.907 -0.705 1.00 70.19 114 PRO A N 1
ATOM 922 C CA . PRO A 1 114 ? -2.220 -19.538 0.429 1.00 70.19 114 PRO A CA 1
ATOM 923 C C . PRO A 1 114 ? -1.245 -18.389 0.139 1.00 70.19 114 PRO A C 1
ATOM 925 O O . PRO A 1 114 ? -1.033 -17.553 1.018 1.00 70.19 114 PRO A O 1
ATOM 928 N N . ILE A 1 115 ? -0.710 -18.303 -1.084 1.00 76.31 115 ILE A N 1
ATOM 929 C CA . ILE A 1 115 ? 0.225 -17.250 -1.507 1.00 76.31 115 ILE A CA 1
ATOM 930 C C . ILE A 1 115 ? -0.467 -15.883 -1.505 1.00 76.31 115 ILE A C 1
ATOM 932 O O . ILE A 1 115 ? 0.110 -14.879 -1.085 1.00 76.31 115 ILE A O 1
ATOM 936 N N . ASP A 1 116 ? -1.724 -15.821 -1.944 1.00 76.69 116 ASP A N 1
ATOM 937 C CA . ASP A 1 116 ? -2.487 -14.572 -1.954 1.00 76.69 116 ASP A CA 1
ATOM 938 C C . ASP A 1 116 ? -2.860 -14.122 -0.540 1.00 76.69 116 ASP A C 1
ATOM 940 O O . ASP A 1 116 ? -2.918 -12.920 -0.264 1.00 76.69 116 ASP A O 1
ATOM 944 N N . LYS A 1 117 ? -3.071 -15.077 0.373 1.00 80.75 117 LYS A N 1
ATOM 945 C CA . LYS A 1 117 ? -3.300 -14.786 1.789 1.00 80.75 117 LYS A CA 1
ATOM 946 C C . LYS A 1 117 ? -2.044 -14.239 2.466 1.00 80.75 117 LYS A C 1
ATOM 948 O O . LYS A 1 117 ? -2.145 -13.232 3.160 1.00 80.75 117 LYS A O 1
ATOM 953 N N . GLU A 1 118 ? -0.889 -14.867 2.260 1.00 85.75 118 GLU A N 1
ATOM 954 C CA . GLU A 1 118 ? 0.398 -14.399 2.795 1.00 85.75 118 GLU A CA 1
ATOM 955 C C . GLU A 1 118 ? 0.686 -12.964 2.342 1.00 85.75 118 GLU A C 1
ATOM 957 O O . GLU A 1 118 ? 0.874 -12.071 3.168 1.00 85.75 118 GLU A O 1
ATOM 962 N N . LYS A 1 119 ? 0.558 -12.700 1.039 1.00 87.88 119 LYS A N 1
ATOM 963 C CA . LYS A 1 119 ? 0.733 -11.355 0.481 1.00 87.88 119 LYS A CA 1
ATOM 964 C C . LYS A 1 119 ? -0.263 -10.324 1.026 1.00 87.88 119 LYS A C 1
ATOM 966 O O . LYS A 1 119 ? 0.061 -9.141 1.086 1.00 87.88 119 LYS A O 1
ATOM 971 N N . ALA A 1 120 ? -1.487 -10.724 1.376 1.00 90.69 120 ALA A N 1
ATOM 972 C CA . ALA A 1 120 ? -2.462 -9.819 1.991 1.00 90.69 120 ALA A CA 1
ATOM 973 C C . ALA A 1 120 ? -2.088 -9.462 3.442 1.00 90.69 120 ALA A C 1
ATOM 975 O O . ALA A 1 120 ? -2.312 -8.330 3.867 1.00 90.69 120 ALA A O 1
ATOM 976 N N . GLU A 1 121 ? -1.503 -10.399 4.193 1.00 91.19 121 GLU A N 1
ATOM 977 C CA . GLU A 1 121 ? -0.979 -10.149 5.545 1.00 91.19 121 GLU A CA 1
ATOM 978 C C . GLU A 1 121 ? 0.269 -9.248 5.507 1.00 91.19 121 GLU A C 1
ATOM 980 O O . GLU A 1 121 ? 0.395 -8.327 6.317 1.00 91.19 121 GLU A O 1
ATOM 985 N N . GLU A 1 122 ? 1.157 -9.433 4.525 1.00 92.25 122 GLU A N 1
ATOM 986 C CA . GLU A 1 122 ? 2.295 -8.531 4.287 1.00 92.25 122 GLU A CA 1
ATOM 987 C C . GLU A 1 122 ? 1.832 -7.094 4.009 1.00 92.25 122 GLU A C 1
ATOM 989 O O . GLU A 1 122 ? 2.316 -6.139 4.621 1.00 92.25 122 GLU A O 1
ATOM 994 N N . GLU A 1 123 ? 0.845 -6.919 3.127 1.00 93.50 123 GLU A N 1
ATOM 995 C CA . GLU A 1 123 ? 0.278 -5.601 2.840 1.00 93.50 123 GLU A CA 1
ATOM 996 C C . GLU A 1 123 ? -0.455 -5.005 4.054 1.00 93.50 123 GLU A C 1
ATOM 998 O O . GLU A 1 123 ? -0.362 -3.800 4.290 1.00 93.50 123 GLU A O 1
ATOM 1003 N N . LEU A 1 124 ? -1.133 -5.817 4.873 1.00 94.44 124 LEU A N 1
ATOM 1004 C CA . LEU A 1 124 ? -1.714 -5.366 6.143 1.00 94.44 124 LEU A CA 1
ATOM 1005 C C . LEU A 1 124 ? -0.638 -4.854 7.114 1.00 94.44 124 LEU A C 1
ATOM 1007 O O . LEU A 1 124 ? -0.853 -3.843 7.797 1.00 94.44 124 LEU A O 1
ATOM 1011 N N . SER A 1 125 ? 0.523 -5.509 7.156 1.00 94.38 125 SER A N 1
ATOM 1012 C CA . SER A 1 125 ? 1.681 -5.044 7.923 1.00 94.38 125 SER A CA 1
ATOM 1013 C C . SER A 1 125 ? 2.169 -3.685 7.412 1.00 94.38 125 SER A C 1
ATOM 1015 O O . SER A 1 125 ? 2.291 -2.743 8.199 1.00 94.38 125 SER A O 1
ATOM 1017 N N . LEU A 1 126 ? 2.325 -3.526 6.091 1.00 94.81 126 LEU A N 1
ATOM 1018 C CA . LEU A 1 126 ? 2.698 -2.247 5.469 1.00 94.81 126 LEU A CA 1
ATOM 1019 C C . LEU A 1 126 ? 1.696 -1.130 5.782 1.00 94.81 126 LEU A C 1
ATOM 1021 O O . LEU A 1 126 ? 2.097 -0.024 6.141 1.00 94.81 126 LEU A O 1
ATOM 1025 N N . ILE A 1 127 ? 0.393 -1.414 5.707 1.00 95.81 127 ILE A N 1
ATOM 1026 C CA . ILE A 1 127 ? -0.648 -0.443 6.064 1.00 95.81 127 ILE A CA 1
ATOM 1027 C C . ILE A 1 127 ? -0.525 -0.029 7.538 1.00 95.81 127 ILE A C 1
ATOM 1029 O O . ILE A 1 127 ? -0.666 1.150 7.870 1.00 95.81 127 ILE A O 1
ATOM 1033 N N . SER A 1 128 ? -0.256 -0.985 8.426 1.00 95.62 128 SER A N 1
ATOM 1034 C CA . SER A 1 128 ? -0.104 -0.727 9.861 1.00 95.62 128 SER A CA 1
ATOM 1035 C C . SER A 1 128 ? 1.118 0.145 10.158 1.00 95.62 128 SER A C 1
ATOM 1037 O O . SER A 1 128 ? 1.026 1.063 10.974 1.00 95.62 128 SER A O 1
ATOM 1039 N N . ILE A 1 129 ? 2.235 -0.106 9.470 1.00 95.69 129 ILE A N 1
ATOM 1040 C CA . ILE A 1 129 ? 3.462 0.697 9.550 1.00 95.69 129 ILE A CA 1
ATOM 1041 C C . ILE A 1 129 ? 3.197 2.129 9.065 1.00 95.69 129 ILE A C 1
ATOM 1043 O O . ILE A 1 129 ? 3.459 3.075 9.807 1.00 95.69 129 ILE A O 1
ATOM 1047 N N . ALA A 1 130 ? 2.581 2.290 7.889 1.00 96.00 130 ALA A N 1
ATOM 1048 C CA . ALA A 1 130 ? 2.254 3.600 7.323 1.00 96.00 130 ALA A CA 1
ATOM 1049 C C . ALA A 1 130 ? 1.374 4.442 8.258 1.00 96.00 130 ALA A C 1
ATOM 1051 O O . ALA A 1 130 ? 1.637 5.622 8.488 1.00 96.00 130 ALA A O 1
ATOM 1052 N N . LEU A 1 131 ? 0.322 3.836 8.820 1.00 95.62 131 LEU A N 1
ATOM 1053 C CA . LEU A 1 131 ? -0.570 4.519 9.758 1.00 95.62 131 LEU A CA 1
ATOM 1054 C C . LEU A 1 131 ? 0.142 4.886 11.061 1.00 95.62 131 LEU A C 1
ATOM 1056 O O . LEU A 1 131 ? -0.110 5.958 11.607 1.00 95.62 131 LEU A O 1
ATOM 1060 N N . LYS A 1 132 ? 1.032 4.022 11.559 1.00 95.94 132 LYS A N 1
ATOM 1061 C CA . LYS A 1 132 ? 1.825 4.307 12.757 1.00 95.94 132 LYS A CA 1
ATOM 1062 C C . LYS A 1 132 ? 2.726 5.526 12.543 1.00 95.94 132 LYS A C 1
ATOM 1064 O O . LYS A 1 132 ? 2.649 6.458 13.339 1.00 95.94 132 LYS A O 1
ATOM 1069 N N . GLU A 1 133 ? 3.503 5.547 11.462 1.00 96.31 133 GLU A N 1
ATOM 1070 C CA . GLU A 1 133 ? 4.375 6.679 11.119 1.00 96.31 133 GLU A CA 1
ATOM 1071 C C . GLU A 1 133 ? 3.566 7.974 10.939 1.00 96.31 133 GLU A C 1
ATOM 1073 O O . GLU A 1 133 ? 3.931 9.031 11.458 1.00 96.31 133 GLU A O 1
ATOM 1078 N N . ALA A 1 134 ? 2.410 7.897 10.274 1.00 94.75 134 ALA A N 1
ATOM 1079 C CA . ALA A 1 134 ? 1.521 9.042 10.122 1.00 94.75 134 ALA A CA 1
ATOM 1080 C C . ALA A 1 134 ? 1.032 9.588 11.469 1.00 94.75 134 ALA A C 1
ATOM 1082 O O . ALA A 1 134 ? 1.051 10.801 11.683 1.00 94.75 134 ALA A O 1
ATOM 1083 N N . HIS A 1 135 ? 0.644 8.712 12.399 1.00 94.88 135 HIS A N 1
ATOM 1084 C CA . HIS A 1 135 ? 0.209 9.116 13.734 1.00 94.88 135 HIS A CA 1
ATOM 1085 C C . HIS A 1 135 ? 1.332 9.745 14.560 1.00 94.88 135 HIS A C 1
ATOM 1087 O O . HIS A 1 135 ? 1.092 10.746 15.236 1.00 94.88 135 HIS A O 1
ATOM 1093 N N . GLU A 1 136 ? 2.551 9.209 14.479 1.00 95.56 136 GLU A N 1
ATOM 1094 C CA . GLU A 1 136 ? 3.742 9.794 15.112 1.00 95.56 136 GLU A CA 1
ATOM 1095 C C . GLU A 1 136 ? 4.006 11.216 14.584 1.00 95.56 136 GLU A C 1
ATOM 1097 O O . GLU A 1 136 ? 4.311 12.126 15.356 1.00 95.56 136 GLU A O 1
ATOM 1102 N N . ASN A 1 137 ? 3.733 11.446 13.297 1.00 92.94 137 ASN A N 1
ATOM 1103 C CA . ASN A 1 137 ? 3.788 12.753 12.638 1.00 92.94 137 ASN A CA 1
ATOM 1104 C C . ASN A 1 137 ? 2.507 13.601 12.787 1.00 92.94 137 ASN A C 1
ATOM 1106 O O . ASN A 1 137 ? 2.363 14.642 12.142 1.00 92.94 137 ASN A O 1
ATOM 1110 N N . LYS A 1 138 ? 1.567 13.197 13.653 1.00 92.69 138 LYS A N 1
ATOM 1111 C CA . LYS A 1 138 ? 0.291 13.894 13.921 1.00 92.69 138 LYS A CA 1
ATOM 1112 C C . LYS A 1 138 ? -0.601 14.070 12.679 1.00 92.69 138 LYS A C 1
ATOM 1114 O O . LYS A 1 138 ? -1.395 15.009 12.610 1.00 92.69 138 LYS A O 1
ATOM 1119 N N . LYS A 1 139 ? -0.494 13.163 11.709 1.00 92.25 139 LYS A N 1
ATOM 1120 C CA . LYS A 1 139 ? -1.311 13.079 10.489 1.00 92.25 139 LYS A CA 1
ATOM 1121 C C . LYS A 1 139 ? -2.220 11.858 10.534 1.00 92.25 139 LYS A C 1
ATOM 1123 O O . LYS A 1 139 ? -1.973 10.924 11.287 1.00 92.25 139 LYS A O 1
ATOM 1128 N N . CYS A 1 140 ? -3.295 11.860 9.743 1.00 91.12 140 CYS A N 1
ATOM 1129 C CA . CYS A 1 140 ? -4.177 10.698 9.569 1.00 91.12 140 CYS A CA 1
ATOM 1130 C C . CYS A 1 140 ? -4.863 10.175 10.847 1.00 91.12 140 CYS A C 1
ATOM 1132 O O . CYS A 1 140 ? -5.427 9.090 10.819 1.00 91.12 140 CYS A O 1
ATOM 1134 N N . LEU A 1 141 ? -4.918 10.954 11.934 1.00 90.88 141 LEU A N 1
ATOM 1135 C CA . LEU A 1 141 ? -5.375 10.519 13.269 1.00 90.88 141 LEU A CA 1
ATOM 1136 C C . LEU A 1 141 ? -6.815 9.967 13.331 1.00 90.88 141 LEU A C 1
ATOM 1138 O O . LEU A 1 141 ? -7.209 9.341 14.311 1.00 90.88 141 LEU A O 1
ATOM 1142 N N . SER A 1 142 ? -7.623 10.220 12.299 1.00 88.69 142 SER A N 1
ATOM 1143 C CA . SER A 1 142 ? -8.976 9.662 12.168 1.00 88.69 142 SER A CA 1
ATOM 1144 C C . SER A 1 142 ? -8.999 8.202 11.696 1.00 88.69 142 SER A C 1
ATOM 1146 O O . SER A 1 142 ? -10.064 7.574 11.690 1.00 88.69 142 SER A O 1
ATOM 1148 N N . TRP A 1 143 ? -7.847 7.657 11.301 1.00 91.31 143 TRP A N 1
ATOM 1149 C CA . TRP A 1 143 ? -7.703 6.299 10.807 1.00 91.31 143 TRP A CA 1
ATOM 1150 C C . TRP A 1 143 ? -7.190 5.363 11.879 1.00 91.31 143 TRP A C 1
ATOM 1152 O O . TRP A 1 143 ? -6.120 5.526 12.439 1.00 91.31 143 TRP A O 1
ATOM 1162 N N . ASN A 1 144 ? -7.955 4.311 12.120 1.00 88.19 144 ASN A N 1
ATOM 1163 C CA . ASN A 1 144 ? -7.504 3.178 12.896 1.00 88.19 144 ASN A CA 1
ATOM 1164 C C . ASN A 1 144 ? -8.155 1.946 12.293 1.00 88.19 144 ASN A C 1
ATOM 1166 O O . ASN A 1 144 ? -9.384 1.856 12.237 1.00 88.19 144 ASN A O 1
ATOM 1170 N N . ILE A 1 145 ? -7.333 1.021 11.815 1.00 82.56 145 ILE A N 1
ATOM 1171 C CA . ILE A 1 145 ? -7.815 -0.281 11.380 1.00 82.56 145 ILE A CA 1
ATOM 1172 C C . ILE A 1 145 ? -8.013 -1.075 12.664 1.00 82.56 145 ILE A C 1
ATOM 1174 O O . ILE A 1 145 ? -7.087 -1.694 13.181 1.00 82.56 145 ILE A O 1
ATOM 1178 N N . GLN A 1 146 ? -9.208 -0.930 13.235 1.00 71.38 146 GLN A N 1
ATOM 1179 C CA . GLN A 1 146 ? -9.716 -1.839 14.248 1.00 71.38 146 GLN A CA 1
ATOM 1180 C C . GLN A 1 146 ? -10.292 -3.043 13.550 1.00 71.38 146 GLN A C 1
ATOM 1182 O O . GLN A 1 146 ? -11.205 -2.940 12.702 1.00 71.38 146 GLN A O 1
#

pLDDT: mean 83.79, std 16.66, range [39.66, 97.5]